Protein AF-A0A327K7X5-F1 (afdb_monomer_lite)

Radius of gyration: 39.68 Å; chains: 1; bounding box: 79×12×120 Å

Secondary structure (DSSP, 8-state):
--HHHHHHHHHHHHHHHHHHHHHHHHHHHHHS---S----HHHHHHHHHHHHHHHHHHHHHHHHHHHHHHHHHHHHHHHHHHHHHHHHHHHHHHHHHHHHHHHHHHHHHHHHHHHHHHHHHHHHHSS---

Foldseek 3Di:
DPPVVVVVVVVVVVVVVVVVVVVVVVLCCVLVDPDDDDPDVVSVVVSVVVVVVVCVVVVVVVVVVVVVVVVVVVVVVVVVVVVVVVVVVVVVVVVVVVVVVVVVVVVVVVVVVVVVVVVVVVVVVPDDDD

Sequence (130 aa):
MTLTSTQAVQDDVDAVATSFEGEIREFVRRDFTPARRNTDAGSGEFAASNISTLVQRVAGTSLAEIDNLIGELQTLRDYIASEGERVQRELAGYAQLNQAAMQSTRIIADSMSKWKTHVDDTKTEIAPRA

Structure (mmCIF, N/CA/C/O backbone):
data_AF-A0A327K7X5-F1
#
_entry.id   AF-A0A327K7X5-F1
#
loop_
_atom_site.group_PDB
_atom_site.id
_atom_site.type_symbol
_atom_site.label_atom_id
_atom_site.label_alt_id
_atom_site.label_comp_id
_atom_site.label_asym_id
_atom_site.label_entity_id
_atom_site.label_seq_id
_atom_site.pdbx_PDB_ins_code
_atom_site.Cartn_x
_atom_site.Cartn_y
_atom_site.Cartn_z
_atom_site.occupancy
_atom_site.B_iso_or_equiv
_atom_site.auth_seq_id
_atom_site.auth_comp_id
_atom_site.auth_asym_id
_atom_site.auth_atom_id
_atom_site.pdbx_PDB_model_num
ATOM 1 N N . MET A 1 1 ? 10.740 3.468 9.612 1.00 49.12 1 MET A N 1
ATOM 2 C CA . MET A 1 1 ? 9.650 4.392 10.002 1.00 49.12 1 MET A CA 1
ATOM 3 C C . MET A 1 1 ? 8.526 3.689 10.784 1.00 49.12 1 MET A C 1
ATOM 5 O O . MET A 1 1 ? 7.496 4.293 11.015 1.00 49.12 1 MET A O 1
ATOM 9 N N . THR A 1 2 ? 8.711 2.440 11.235 1.00 49.44 2 THR A N 1
ATOM 10 C CA . THR A 1 2 ? 7.653 1.605 11.843 1.00 49.44 2 THR A CA 1
ATOM 11 C C . THR A 1 2 ? 7.688 1.536 13.374 1.00 49.44 2 THR A C 1
ATOM 13 O O . THR A 1 2 ? 6.711 1.118 13.975 1.00 49.44 2 THR A O 1
ATOM 16 N N . LEU A 1 3 ? 8.777 1.968 14.021 1.00 49.66 3 LEU A N 1
ATOM 17 C CA . LEU A 1 3 ? 8.950 1.829 15.477 1.00 49.66 3 LEU A CA 1
ATOM 18 C C . LEU A 1 3 ? 8.177 2.884 16.288 1.00 49.66 3 LEU A C 1
ATOM 20 O O . LEU A 1 3 ? 7.722 2.599 17.387 1.00 49.66 3 LEU A O 1
ATOM 24 N N . THR A 1 4 ? 7.968 4.081 15.731 1.00 53.94 4 THR A N 1
ATOM 25 C CA . THR A 1 4 ? 7.278 5.184 16.425 1.00 53.94 4 THR A CA 1
ATOM 26 C C . THR A 1 4 ? 5.770 4.948 16.561 1.00 53.94 4 THR A C 1
ATOM 28 O O . THR A 1 4 ? 5.172 5.382 17.537 1.00 53.94 4 THR A O 1
ATOM 31 N N . SER A 1 5 ? 5.154 4.230 15.613 1.00 59.59 5 SER A N 1
ATOM 32 C CA . SER A 1 5 ? 3.699 4.021 15.596 1.00 59.59 5 SER A CA 1
ATOM 33 C C . SER A 1 5 ? 3.230 3.038 16.666 1.00 59.59 5 SER A C 1
ATOM 35 O O . SER A 1 5 ? 2.169 3.233 17.242 1.00 59.59 5 SER A O 1
ATOM 37 N N . THR A 1 6 ? 4.006 1.989 16.946 1.00 62.75 6 THR A N 1
ATOM 38 C CA . THR A 1 6 ? 3.655 0.997 17.975 1.00 62.75 6 THR A CA 1
ATOM 39 C C . THR A 1 6 ? 3.859 1.554 19.379 1.00 62.75 6 THR A C 1
ATOM 41 O O . THR A 1 6 ? 3.050 1.294 20.260 1.00 62.75 6 THR A O 1
ATOM 44 N N . GLN A 1 7 ? 4.904 2.360 19.578 1.00 65.94 7 GLN A N 1
ATOM 45 C CA . GLN A 1 7 ? 5.202 2.961 20.876 1.00 65.94 7 GLN A CA 1
ATOM 46 C C . GLN A 1 7 ? 4.140 3.992 21.294 1.00 65.94 7 GLN A C 1
ATOM 48 O O . GLN A 1 7 ? 3.725 3.997 22.444 1.00 65.94 7 GLN A O 1
ATOM 53 N N . ALA A 1 8 ? 3.631 4.789 20.349 1.00 64.56 8 ALA A N 1
ATOM 54 C CA . ALA A 1 8 ? 2.559 5.748 20.622 1.00 64.56 8 ALA A CA 1
ATOM 55 C C . ALA A 1 8 ? 1.229 5.077 21.017 1.00 64.56 8 ALA A C 1
ATOM 57 O O . ALA A 1 8 ? 0.526 5.581 21.883 1.00 64.56 8 ALA A O 1
ATOM 58 N N . VAL A 1 9 ? 0.898 3.930 20.412 1.00 69.69 9 VAL A N 1
ATOM 59 C CA . VAL A 1 9 ? -0.298 3.146 20.776 1.00 69.69 9 VAL A CA 1
ATOM 60 C C . VAL A 1 9 ? -0.132 2.502 22.156 1.00 69.69 9 VAL A C 1
ATOM 62 O O . VAL A 1 9 ? -1.087 2.437 22.922 1.00 69.69 9 VAL A O 1
ATOM 65 N N . GLN A 1 10 ? 1.081 2.054 22.492 1.00 70.06 10 GLN A N 1
ATOM 66 C CA . GLN A 1 10 ? 1.389 1.464 23.795 1.00 70.06 10 GLN A CA 1
ATOM 67 C C . GLN A 1 10 ? 1.205 2.478 24.937 1.00 70.06 10 GLN A C 1
ATOM 69 O O . GLN A 1 10 ? 0.540 2.166 25.922 1.00 70.06 10 GLN A O 1
ATOM 74 N N . ASP A 1 11 ? 1.728 3.697 24.769 1.00 75.00 11 ASP A N 1
ATOM 75 C CA . ASP A 1 11 ? 1.630 4.761 25.777 1.00 75.00 11 ASP A CA 1
ATOM 76 C C . ASP A 1 11 ? 0.168 5.178 26.046 1.00 75.00 11 ASP A C 1
ATOM 78 O O . ASP A 1 11 ? -0.195 5.472 27.186 1.00 75.00 11 ASP A O 1
ATOM 82 N N . ASP A 1 12 ? -0.688 5.170 25.018 1.00 75.19 12 ASP A N 1
ATOM 83 C CA . ASP A 1 12 ? -2.108 5.531 25.139 1.00 75.19 12 ASP A CA 1
ATOM 84 C C . ASP A 1 12 ? -2.912 4.447 25.882 1.00 75.19 12 ASP A C 1
ATOM 86 O O . ASP A 1 12 ? -3.700 4.738 26.785 1.00 75.19 12 ASP A O 1
ATOM 90 N N . VAL A 1 13 ? -2.636 3.171 25.587 1.00 74.50 13 VAL A N 1
ATOM 91 C CA . VAL A 1 13 ? -3.234 2.026 26.295 1.00 74.50 13 VAL A CA 1
ATOM 92 C C . VAL A 1 13 ? -2.831 2.018 27.773 1.00 74.50 13 VAL A C 1
ATOM 94 O O . VAL A 1 13 ? -3.681 1.815 28.646 1.00 74.50 13 VAL A O 1
ATOM 97 N N . ASP A 1 14 ? -1.559 2.286 28.069 1.00 76.31 14 ASP A N 1
ATOM 98 C CA . ASP A 1 14 ? -1.044 2.325 29.440 1.00 76.31 14 ASP A CA 1
ATOM 99 C C . ASP A 1 14 ? -1.639 3.502 30.241 1.00 76.31 14 ASP A C 1
ATOM 101 O O . ASP A 1 14 ? -1.954 3.364 31.432 1.00 76.31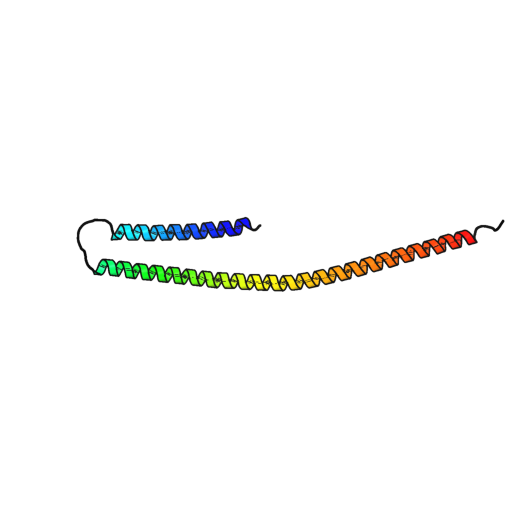 14 ASP A O 1
ATOM 105 N N . ALA A 1 15 ? -1.876 4.648 29.592 1.00 76.69 15 ALA A N 1
ATOM 106 C CA . ALA A 1 15 ? -2.534 5.803 30.202 1.00 76.69 15 ALA A CA 1
ATOM 107 C C . ALA A 1 15 ? -4.003 5.514 30.562 1.00 76.69 15 ALA A C 1
ATOM 109 O O . ALA A 1 15 ? -4.440 5.807 31.683 1.00 76.69 15 ALA A O 1
ATOM 110 N N . VAL A 1 16 ? -4.754 4.886 29.652 1.00 75.44 16 VAL A N 1
ATOM 111 C CA . VAL A 1 16 ? -6.154 4.493 29.883 1.00 75.44 16 VAL A CA 1
ATOM 112 C C . VAL A 1 16 ? -6.256 3.451 31.002 1.00 75.44 16 VAL A C 1
ATOM 114 O O . VAL A 1 16 ? -7.094 3.588 31.899 1.00 75.44 16 VAL A O 1
ATOM 117 N N . ALA A 1 17 ? -5.368 2.453 31.014 1.00 73.56 17 ALA A N 1
ATOM 118 C CA . ALA A 1 17 ? -5.324 1.427 32.056 1.00 73.56 17 ALA A CA 1
ATOM 119 C C . ALA A 1 17 ? -5.036 2.018 33.447 1.00 73.56 17 ALA A C 1
ATOM 121 O O . ALA A 1 17 ? -5.694 1.662 34.427 1.00 73.56 17 ALA A O 1
ATOM 122 N N . THR A 1 18 ? -4.103 2.971 33.530 1.00 79.94 18 THR A N 1
ATOM 123 C CA . THR A 1 18 ? -3.740 3.637 34.790 1.00 79.94 18 THR A CA 1
ATOM 124 C C . THR A 1 18 ? -4.895 4.481 35.340 1.00 79.94 18 THR A C 1
ATOM 126 O O . THR A 1 18 ? -5.153 4.471 36.547 1.00 79.94 18 THR A O 1
ATOM 129 N N . SER A 1 19 ? -5.629 5.180 34.466 1.00 78.25 19 SER A N 1
ATOM 130 C CA . SER A 1 19 ? -6.825 5.943 34.853 1.00 78.25 19 SER A CA 1
ATOM 131 C C . SER A 1 19 ? -7.919 5.028 35.410 1.00 78.25 19 SER A C 1
ATOM 133 O O . SER A 1 19 ? -8.486 5.301 36.469 1.00 78.25 19 SER A O 1
ATOM 135 N N . PHE A 1 20 ? -8.174 3.906 34.735 1.00 73.75 20 PHE A N 1
ATOM 136 C CA . PHE A 1 20 ? -9.167 2.916 35.147 1.00 73.75 20 PHE A CA 1
ATOM 137 C C . PHE A 1 20 ? -8.825 2.262 36.493 1.00 73.75 20 PHE A C 1
ATOM 139 O O . PHE A 1 20 ? -9.682 2.130 37.369 1.00 73.75 20 PHE A O 1
ATOM 146 N N . GLU A 1 21 ? -7.558 1.892 36.697 1.00 77.38 21 GLU A N 1
ATOM 147 C CA . GLU A 1 21 ? -7.105 1.329 37.969 1.00 77.38 21 GLU A CA 1
ATOM 148 C C . GLU A 1 21 ? -7.244 2.344 39.116 1.00 77.38 21 GLU A C 1
ATOM 150 O O . GLU A 1 21 ? -7.619 1.975 40.233 1.00 77.38 21 GLU A O 1
ATOM 155 N N . GLY A 1 22 ? -7.001 3.631 38.838 1.00 78.50 22 GLY A N 1
ATOM 156 C CA . GLY A 1 22 ? -7.231 4.732 39.773 1.00 78.50 22 GLY A CA 1
ATOM 157 C C . GLY A 1 22 ? -8.695 4.848 40.206 1.00 78.50 22 GLY A C 1
ATOM 158 O O . GLY A 1 22 ? -8.973 4.888 41.407 1.00 78.50 22 GLY A O 1
ATOM 159 N N . GLU A 1 23 ? -9.627 4.818 39.250 1.00 76.94 23 GLU A N 1
ATOM 160 C CA . GLU A 1 23 ? -11.071 4.888 39.512 1.00 76.94 23 GLU A CA 1
ATOM 161 C C . GLU A 1 23 ? -11.576 3.689 40.332 1.00 76.94 23 GLU A C 1
ATOM 163 O O . GLU A 1 23 ? -12.313 3.867 41.306 1.00 76.94 23 GLU A O 1
ATOM 168 N N . ILE A 1 24 ? -11.123 2.470 40.014 1.00 76.06 24 ILE A N 1
ATOM 169 C CA . ILE A 1 24 ? -11.454 1.267 40.795 1.00 76.06 24 ILE A CA 1
ATOM 170 C C . ILE A 1 24 ? -10.882 1.361 42.212 1.00 76.06 24 ILE A C 1
ATOM 172 O O . ILE A 1 24 ? -11.565 1.040 43.188 1.00 76.06 24 ILE A O 1
ATOM 176 N N . ARG A 1 25 ? -9.626 1.799 42.352 1.00 77.75 25 ARG A N 1
ATOM 177 C CA . ARG A 1 25 ? -8.944 1.888 43.649 1.00 77.75 25 ARG A CA 1
ATOM 178 C C . ARG A 1 25 ? -9.606 2.918 44.561 1.00 77.75 25 ARG A C 1
ATOM 180 O O . ARG A 1 25 ? -9.740 2.669 45.760 1.00 77.75 25 ARG A O 1
ATOM 187 N N . GLU A 1 26 ? -10.037 4.052 44.015 1.00 73.88 26 GLU A N 1
ATOM 188 C CA . GLU A 1 26 ? -10.772 5.074 44.760 1.00 73.88 26 GLU A CA 1
ATOM 189 C C . GLU A 1 26 ? -12.171 4.592 45.169 1.00 73.88 26 GLU A C 1
ATOM 191 O O . GLU A 1 26 ? -12.578 4.804 46.314 1.00 73.88 26 GLU A O 1
ATOM 196 N N . PHE A 1 27 ? -12.858 3.857 44.292 1.00 65.25 27 PHE A N 1
ATOM 197 C CA . PHE A 1 27 ? -14.158 3.250 44.577 1.00 65.25 27 PHE A CA 1
ATOM 198 C C . PHE A 1 27 ? -14.086 2.220 45.714 1.00 65.25 27 PHE A C 1
ATOM 200 O O . PHE A 1 27 ? -14.804 2.333 46.709 1.00 65.25 27 PHE A O 1
ATOM 207 N N . VAL A 1 28 ? -13.143 1.274 45.635 1.00 69.88 28 VAL A N 1
ATOM 208 C CA . VAL A 1 28 ? -12.910 0.280 46.695 1.00 69.88 28 VAL A CA 1
ATOM 209 C C . VAL A 1 28 ? -12.520 0.967 48.004 1.00 69.88 28 VAL A C 1
ATOM 211 O O . VAL A 1 28 ? -12.999 0.592 49.070 1.00 69.88 28 VAL A O 1
ATOM 214 N N . ARG A 1 29 ? -11.691 2.016 47.960 1.00 73.00 29 ARG A N 1
ATOM 215 C CA . ARG A 1 29 ? -11.299 2.755 49.167 1.00 73.00 29 ARG A CA 1
ATOM 216 C C . ARG A 1 29 ? -12.478 3.486 49.813 1.00 73.00 29 ARG A C 1
ATOM 218 O O . ARG A 1 29 ? -12.545 3.533 51.040 1.00 73.00 29 ARG A O 1
ATOM 225 N N . ARG A 1 30 ? -13.386 4.060 49.021 1.00 64.25 30 ARG A N 1
ATOM 226 C CA . ARG A 1 30 ? -14.542 4.809 49.529 1.00 64.25 30 ARG A CA 1
ATOM 227 C C . ARG A 1 30 ? -15.589 3.892 50.162 1.00 64.25 30 ARG A C 1
ATOM 229 O O . ARG A 1 30 ? -16.067 4.218 51.245 1.00 64.25 30 ARG A O 1
ATOM 236 N N . ASP A 1 31 ? -15.845 2.732 49.562 1.00 59.44 31 ASP A N 1
ATOM 237 C CA . ASP A 1 31 ? -16.903 1.815 50.012 1.00 59.44 31 ASP A CA 1
ATOM 238 C C . ASP A 1 31 ? -16.423 0.757 51.028 1.00 59.44 31 ASP A C 1
ATOM 240 O O . ASP A 1 31 ? -17.228 0.241 51.801 1.00 59.44 31 ASP A O 1
ATOM 244 N N . PHE A 1 32 ? -15.115 0.463 51.093 1.00 55.50 32 PHE A N 1
ATOM 245 C CA . PHE A 1 32 ? -14.537 -0.530 52.019 1.00 55.50 32 PHE A CA 1
ATOM 246 C C . PHE A 1 32 ? -13.661 0.063 53.134 1.00 55.50 32 PHE A C 1
ATOM 248 O O . PHE A 1 32 ? -12.975 -0.686 53.838 1.00 55.50 32 PHE A O 1
ATOM 255 N N . THR A 1 33 ? -13.660 1.385 53.356 1.00 54.72 33 THR A N 1
ATOM 256 C CA . THR A 1 33 ? -13.045 1.921 54.585 1.00 54.72 33 THR A CA 1
ATOM 257 C C . THR A 1 33 ? -13.704 1.265 55.810 1.00 54.72 33 THR A C 1
ATOM 259 O O . THR A 1 33 ? -14.929 1.292 55.933 1.00 54.72 33 THR A O 1
ATOM 262 N N . PRO A 1 34 ? -12.941 0.660 56.745 1.00 50.31 34 PRO A N 1
ATOM 263 C CA . PRO A 1 34 ? -13.505 -0.035 57.897 1.00 50.31 34 PRO A CA 1
ATOM 264 C C . PRO A 1 34 ? -13.922 0.984 58.969 1.00 50.31 34 PRO A C 1
ATOM 266 O O . PRO A 1 34 ? -13.413 0.996 60.088 1.00 50.31 34 PRO A O 1
ATOM 269 N N . ALA A 1 35 ? -14.854 1.872 58.634 1.00 48.97 35 ALA A N 1
ATOM 270 C CA . ALA A 1 35 ? -15.512 2.771 59.565 1.00 48.97 35 ALA A CA 1
ATOM 271 C C . ALA A 1 35 ? -16.912 2.221 59.866 1.00 48.97 35 ALA A C 1
ATOM 273 O O . ALA A 1 35 ? -17.902 2.621 59.279 1.00 48.97 35 ALA A O 1
ATOM 274 N N . ARG A 1 36 ? -16.939 1.246 60.783 1.00 55.28 36 ARG A N 1
ATOM 2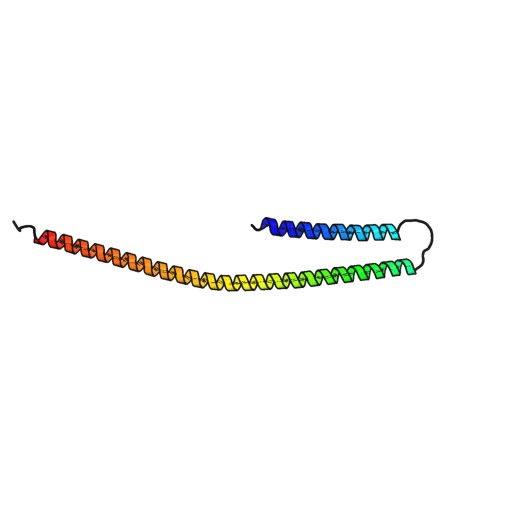75 C CA . ARG A 1 36 ? -18.042 0.873 61.692 1.00 55.28 36 ARG A CA 1
ATOM 276 C C . ARG A 1 36 ? -19.492 1.092 61.193 1.00 55.28 36 ARG A C 1
ATOM 278 O O . ARG A 1 36 ? -19.976 2.214 61.187 1.00 55.28 36 ARG A O 1
ATOM 285 N N . ARG A 1 37 ? -20.225 -0.033 61.094 1.00 54.78 37 ARG A N 1
ATOM 286 C CA . ARG A 1 37 ? -21.704 -0.186 61.125 1.00 54.78 37 ARG A CA 1
ATOM 287 C C . ARG A 1 37 ? -22.476 0.313 59.895 1.00 54.78 37 ARG A C 1
ATOM 289 O O . ARG A 1 37 ? -22.961 1.431 59.886 1.00 54.78 37 ARG A O 1
ATOM 296 N N . ASN A 1 38 ? -22.727 -0.575 58.938 1.00 41.31 38 ASN A N 1
ATOM 297 C CA . ASN A 1 38 ? -23.988 -1.326 58.841 1.00 41.31 38 ASN A CA 1
ATOM 298 C C . ASN A 1 38 ? -23.907 -2.244 57.617 1.00 41.31 38 ASN A C 1
ATOM 300 O O . ASN A 1 38 ? -23.675 -1.796 56.499 1.00 41.31 38 ASN A O 1
ATOM 304 N N . THR A 1 39 ? -24.083 -3.542 57.827 1.00 50.47 39 THR A N 1
ATOM 305 C CA . THR A 1 39 ? -24.337 -4.510 56.759 1.00 50.47 39 THR A CA 1
ATOM 306 C C . THR A 1 39 ? -25.761 -4.305 56.242 1.00 50.47 39 THR A C 1
ATOM 308 O O . THR A 1 39 ? -26.650 -5.086 56.572 1.00 50.47 39 THR A O 1
ATOM 311 N N . ASP A 1 40 ? -26.002 -3.233 55.489 1.00 55.59 40 ASP A N 1
ATOM 312 C CA . ASP A 1 40 ? -27.240 -3.092 54.727 1.00 55.59 40 ASP A CA 1
ATOM 313 C C . ASP A 1 40 ? -27.043 -3.791 53.383 1.00 55.59 40 ASP A C 1
ATOM 315 O O . ASP A 1 40 ? -26.178 -3.417 52.594 1.00 55.59 40 ASP A O 1
ATOM 319 N N . ALA A 1 41 ? -27.845 -4.825 53.123 1.00 56.16 41 ALA A N 1
ATOM 320 C CA . ALA A 1 41 ? -27.790 -5.628 51.898 1.00 56.16 41 ALA A CA 1
ATOM 321 C C . ALA A 1 41 ? -27.885 -4.787 50.602 1.00 56.16 41 ALA A C 1
ATOM 323 O O . ALA A 1 41 ? -27.448 -5.236 49.549 1.00 56.16 41 ALA A O 1
ATOM 324 N N . GLY A 1 42 ? -28.388 -3.548 50.684 1.00 60.69 42 GLY A N 1
ATOM 325 C CA . GLY A 1 42 ? -28.493 -2.619 49.556 1.00 60.69 42 GLY A CA 1
ATOM 326 C C . GLY A 1 42 ? -27.201 -1.892 49.152 1.00 60.69 42 GLY A C 1
ATOM 327 O O . GLY A 1 42 ? -27.142 -1.382 48.036 1.00 60.69 42 GLY A O 1
ATOM 328 N N . SER A 1 43 ? -26.156 -1.836 49.993 1.00 63.44 43 SER A N 1
ATOM 329 C CA . SER A 1 43 ? -24.908 -1.128 49.637 1.00 63.44 43 SER A CA 1
ATOM 330 C C . SER A 1 43 ? -24.059 -1.908 48.628 1.00 63.44 43 SER A C 1
ATOM 332 O O . SER A 1 43 ? -23.563 -1.337 47.657 1.00 63.44 43 SER A O 1
ATOM 334 N N . GLY A 1 44 ? -23.958 -3.230 48.800 1.00 66.56 44 GLY A N 1
ATOM 335 C CA . GLY A 1 44 ? -23.273 -4.117 47.854 1.00 66.56 44 GLY A CA 1
ATOM 336 C C . GLY A 1 44 ? -23.982 -4.210 46.500 1.00 66.56 44 GLY A C 1
ATOM 337 O O . GLY A 1 44 ? -23.326 -4.280 45.463 1.00 66.56 44 GLY A O 1
ATOM 338 N N . GLU A 1 45 ? -25.314 -4.148 46.491 1.00 69.38 45 GLU A N 1
ATOM 339 C CA . GLU A 1 45 ? -26.114 -4.201 45.264 1.00 69.38 45 GLU A CA 1
ATOM 340 C C . GLU A 1 45 ? -26.034 -2.892 44.460 1.00 69.38 45 GLU A C 1
ATOM 342 O O . GLU A 1 45 ? -25.895 -2.916 43.235 1.00 69.38 45 GLU A O 1
ATOM 347 N N . PHE A 1 46 ? -25.987 -1.743 45.143 1.00 69.50 46 PHE A N 1
ATOM 348 C CA . PHE A 1 46 ? -25.710 -0.450 44.512 1.00 69.50 46 PHE A CA 1
ATOM 349 C C . PHE A 1 46 ? -24.298 -0.395 43.901 1.00 69.50 46 PHE A C 1
ATOM 351 O O . PHE A 1 46 ? -24.124 0.073 42.772 1.00 69.50 46 PHE A O 1
ATOM 358 N N . ALA A 1 47 ? -23.293 -0.931 44.603 1.00 72.25 47 ALA A N 1
ATOM 359 C CA . ALA A 1 47 ? -21.928 -1.022 44.092 1.00 72.25 47 ALA A CA 1
ATOM 360 C C . ALA A 1 47 ? -21.824 -1.936 42.856 1.00 72.25 47 ALA A C 1
ATOM 362 O O . ALA A 1 47 ? -21.223 -1.551 41.852 1.00 72.25 47 ALA A O 1
ATOM 363 N N . ALA A 1 48 ? -22.466 -3.108 42.883 1.00 75.69 48 ALA A N 1
ATOM 364 C CA . ALA A 1 48 ? -22.500 -4.034 41.751 1.00 75.69 48 ALA A CA 1
ATOM 365 C C . ALA A 1 48 ? -23.197 -3.435 40.514 1.00 75.69 48 ALA A C 1
ATOM 367 O O . ALA A 1 48 ? -22.700 -3.579 39.396 1.00 75.69 48 ALA A O 1
ATOM 368 N N . SER A 1 49 ? -24.304 -2.707 40.704 1.00 76.56 49 SER A N 1
ATOM 369 C CA . SER A 1 49 ? -25.015 -2.009 39.622 1.00 76.56 49 SER A CA 1
ATOM 370 C C . SER A 1 49 ? -24.154 -0.925 38.960 1.00 76.56 49 SER A C 1
ATOM 372 O O . SER A 1 49 ? -24.120 -0.802 37.730 1.00 76.56 49 SER A O 1
ATOM 374 N N . ASN A 1 50 ? -23.411 -0.154 39.756 1.00 75.69 50 ASN A N 1
ATOM 375 C CA . ASN A 1 50 ? -22.522 0.885 39.235 1.00 75.69 50 ASN A CA 1
ATOM 376 C C . ASN A 1 50 ? -21.332 0.287 38.471 1.00 75.69 50 ASN A C 1
ATOM 378 O O . ASN A 1 50 ? -21.006 0.767 37.386 1.00 75.69 50 ASN A O 1
ATOM 382 N N . ILE A 1 51 ? -20.741 -0.803 38.974 1.00 81.38 51 ILE A N 1
ATOM 383 C CA . ILE A 1 51 ? -19.691 -1.548 38.261 1.00 81.38 51 ILE A CA 1
ATOM 384 C C . ILE A 1 51 ? -20.230 -2.101 36.939 1.00 81.38 51 ILE A C 1
ATOM 386 O O . ILE A 1 51 ? -19.588 -1.935 35.906 1.00 81.38 51 ILE A O 1
ATOM 390 N N . SER A 1 52 ? -21.428 -2.694 36.934 1.00 82.06 52 SER A N 1
ATOM 391 C CA . SER A 1 52 ? -22.063 -3.185 35.705 1.00 82.06 52 SER A CA 1
ATOM 392 C C . SER A 1 52 ? -22.240 -2.071 34.667 1.00 82.06 52 SER A C 1
ATOM 394 O O . SER A 1 52 ? -22.028 -2.298 33.478 1.00 82.06 52 SER A O 1
ATOM 396 N N . THR A 1 53 ? -22.582 -0.858 35.110 1.00 84.06 53 THR A N 1
ATOM 397 C CA . THR A 1 53 ? -22.745 0.310 34.230 1.00 84.06 53 THR A CA 1
ATOM 398 C C . THR A 1 53 ? -21.405 0.782 33.656 1.00 84.06 53 THR A C 1
ATOM 400 O O . THR A 1 53 ? -21.311 1.069 32.462 1.00 84.06 53 THR A O 1
ATOM 403 N N . LEU A 1 54 ? -20.348 0.825 34.477 1.00 80.50 54 LEU A N 1
ATOM 404 C CA . LEU A 1 54 ? -18.994 1.172 34.028 1.00 80.50 54 LEU A CA 1
ATOM 405 C C . LEU A 1 54 ? -18.452 0.144 33.030 1.00 80.50 54 LEU A C 1
ATOM 407 O O . LEU A 1 54 ? -17.962 0.524 31.970 1.00 80.50 54 LEU A O 1
ATOM 411 N N . VAL A 1 55 ? -18.608 -1.150 33.324 1.00 84.25 55 VAL A N 1
ATOM 412 C CA . VAL A 1 55 ? -18.192 -2.240 32.432 1.00 84.25 55 VAL A CA 1
ATOM 413 C C . VAL A 1 55 ? -18.943 -2.175 31.105 1.00 84.25 55 VAL A C 1
ATOM 415 O O . VAL A 1 55 ? -18.315 -2.279 30.058 1.00 84.25 55 VAL A O 1
ATOM 418 N N . GLN A 1 56 ? -20.261 -1.950 31.117 1.00 86.31 56 GLN A N 1
ATOM 419 C CA . GLN A 1 56 ? -21.037 -1.800 29.881 1.00 86.31 56 GLN A CA 1
ATOM 420 C C . GLN A 1 56 ? -20.590 -0.595 29.053 1.00 86.31 56 GLN A C 1
ATOM 422 O O . GLN A 1 56 ? -20.487 -0.705 27.833 1.00 86.31 56 GLN A O 1
ATOM 427 N N . ARG A 1 57 ? -20.293 0.542 29.694 1.00 85.19 57 ARG A N 1
ATOM 428 C CA . ARG A 1 57 ? -19.813 1.738 28.994 1.00 85.19 57 ARG A CA 1
ATOM 429 C C . ARG A 1 57 ? -18.442 1.507 28.368 1.00 85.19 57 ARG A C 1
ATOM 431 O O . ARG A 1 57 ? -18.272 1.802 27.192 1.00 85.19 57 ARG A O 1
ATOM 438 N N . VAL A 1 58 ? -17.492 0.971 29.134 1.00 86.38 58 VAL A N 1
ATOM 439 C CA . VAL A 1 58 ? -16.133 0.692 28.648 1.00 86.38 58 VAL A CA 1
ATOM 440 C C . VAL A 1 58 ? -16.172 -0.349 27.535 1.00 86.38 58 VAL A C 1
ATOM 442 O O . VAL A 1 58 ? -15.645 -0.093 26.461 1.00 86.38 58 VAL A O 1
ATOM 445 N N . ALA A 1 59 ? -16.868 -1.472 27.736 1.00 85.69 59 ALA A N 1
ATOM 446 C CA . ALA A 1 59 ? -17.006 -2.505 26.712 1.00 85.69 59 ALA A CA 1
ATOM 447 C C . ALA A 1 59 ? -17.678 -1.969 25.437 1.00 85.69 59 ALA A C 1
ATOM 449 O O . ALA A 1 59 ? -17.261 -2.319 24.336 1.00 85.69 59 ALA A O 1
ATOM 450 N N . GLY A 1 60 ? -18.683 -1.097 25.577 1.00 88.69 60 GLY A N 1
ATOM 451 C CA . GLY A 1 60 ? -19.333 -0.433 24.449 1.00 88.69 60 GLY A CA 1
ATOM 452 C C . GLY A 1 60 ? -18.388 0.487 23.673 1.00 88.69 60 GLY A C 1
ATOM 453 O O . GLY A 1 60 ? -18.323 0.394 22.449 1.00 88.69 60 GLY A O 1
ATOM 454 N N . THR A 1 61 ? -17.626 1.338 24.368 1.00 87.62 61 THR A N 1
ATOM 455 C CA . THR A 1 61 ? -16.636 2.225 23.736 1.00 87.62 61 THR A CA 1
ATOM 456 C C . THR A 1 61 ? -15.515 1.429 23.067 1.00 87.62 61 THR A C 1
ATOM 458 O O . THR A 1 61 ? -15.222 1.670 21.900 1.00 87.62 61 THR A O 1
ATOM 461 N N . SER A 1 62 ? -14.943 0.435 23.755 1.00 87.88 62 SER A N 1
ATOM 462 C CA . SER A 1 62 ? -13.872 -0.399 23.200 1.00 87.88 62 SER A CA 1
ATOM 463 C C . SER A 1 62 ? -14.325 -1.179 21.966 1.00 87.88 62 SER A C 1
ATOM 465 O O . SER A 1 62 ? -13.551 -1.332 21.027 1.00 87.88 62 SER A O 1
ATOM 467 N N . LEU A 1 63 ? -15.576 -1.650 21.924 1.00 93.62 63 LEU A N 1
ATOM 468 C CA . LEU A 1 63 ? -16.107 -2.324 20.739 1.00 93.62 63 LEU A CA 1
ATOM 469 C C . LEU A 1 63 ? -16.215 -1.367 19.542 1.00 93.62 63 LEU A C 1
ATOM 471 O O . LEU A 1 63 ? -15.812 -1.729 18.441 1.00 93.62 63 LEU A O 1
ATOM 475 N N . ALA A 1 64 ? -16.686 -0.137 19.766 1.00 94.19 64 ALA A N 1
ATOM 476 C CA . ALA A 1 64 ? -16.759 0.876 18.714 1.00 94.19 64 ALA A CA 1
ATOM 477 C C . ALA A 1 64 ? -15.367 1.266 18.180 1.00 94.19 64 ALA A C 1
ATOM 479 O O . ALA A 1 64 ? -15.193 1.459 16.978 1.00 94.19 64 ALA A O 1
ATOM 480 N N . GLU A 1 65 ? -14.363 1.356 19.053 1.00 94.31 65 GLU A N 1
ATOM 481 C CA . GLU A 1 65 ? -12.971 1.601 18.656 1.00 94.31 65 GLU A CA 1
ATOM 482 C C . GLU A 1 65 ? -12.389 0.438 17.841 1.00 94.31 65 GLU A C 1
ATOM 484 O O . GLU A 1 65 ? -11.730 0.673 16.828 1.00 94.31 65 GLU A O 1
ATOM 489 N N . ILE A 1 66 ? -12.684 -0.811 18.222 1.00 96.50 66 ILE A N 1
ATOM 490 C CA . ILE A 1 66 ? -12.290 -1.999 17.452 1.00 96.50 66 ILE A CA 1
ATOM 491 C C . ILE A 1 66 ? -12.936 -1.987 16.063 1.00 96.50 66 ILE A C 1
ATOM 493 O O . ILE A 1 66 ? -12.239 -2.221 15.076 1.00 96.50 66 ILE A O 1
ATOM 497 N N . ASP A 1 67 ? -14.232 -1.688 15.960 1.00 97.88 67 ASP A N 1
ATOM 498 C CA . ASP A 1 67 ? -14.929 -1.614 14.671 1.00 97.88 67 ASP A CA 1
ATOM 499 C C . ASP A 1 67 ? -14.332 -0.526 13.762 1.00 97.88 67 ASP A C 1
ATOM 501 O O . ASP A 1 67 ? -14.117 -0.761 12.569 1.00 97.88 67 ASP A O 1
ATOM 505 N N . ASN A 1 68 ? -13.985 0.636 14.327 1.00 97.69 68 ASN A N 1
ATOM 506 C CA . ASN A 1 68 ? -13.289 1.697 13.595 1.00 97.69 68 ASN A CA 1
ATOM 507 C C . ASN A 1 68 ? -11.913 1.232 13.097 1.00 97.69 68 ASN A C 1
ATOM 509 O O . ASN A 1 68 ? -11.613 1.377 11.910 1.00 97.69 68 ASN A O 1
ATOM 513 N N . LEU A 1 69 ? -11.107 0.605 13.961 1.00 98.00 69 LEU A N 1
ATOM 514 C CA . LEU A 1 69 ? -9.790 0.085 13.587 1.00 98.00 69 LEU A CA 1
ATOM 515 C C . LEU A 1 69 ? -9.891 -0.992 12.497 1.00 98.00 69 LEU A C 1
ATOM 517 O O . LEU A 1 69 ? -9.084 -1.024 11.567 1.00 98.00 69 LEU A O 1
ATOM 521 N N . ILE A 1 70 ? -10.900 -1.863 12.572 1.00 98.06 70 ILE A N 1
ATOM 522 C CA . ILE A 1 70 ? -11.186 -2.844 11.521 1.00 98.06 70 ILE A CA 1
ATOM 523 C C . ILE A 1 70 ? -11.485 -2.127 10.198 1.00 98.06 70 ILE A C 1
ATOM 525 O O . ILE A 1 70 ? -10.950 -2.532 9.163 1.00 98.06 70 ILE A O 1
ATOM 529 N N . GLY A 1 71 ? -12.288 -1.061 10.214 1.00 98.50 71 GLY A N 1
ATOM 530 C CA . GLY A 1 71 ? -12.580 -0.250 9.027 1.00 98.50 71 GLY A CA 1
ATOM 531 C C . GLY A 1 71 ? -11.333 0.406 8.420 1.00 98.50 71 GLY A C 1
ATOM 532 O O . GLY A 1 71 ? -11.130 0.365 7.201 1.00 98.50 71 GLY A O 1
ATOM 533 N N . GLU A 1 72 ? -10.450 0.950 9.257 1.00 98.38 72 GLU A N 1
ATOM 534 C CA . GLU A 1 72 ? -9.172 1.522 8.818 1.00 98.38 72 GLU A CA 1
ATOM 535 C C . GLU A 1 72 ? -8.260 0.463 8.185 1.00 98.38 72 GLU A C 1
ATOM 537 O O . GLU A 1 72 ? -7.708 0.674 7.102 1.00 98.38 72 GLU A O 1
ATOM 542 N N . LEU A 1 73 ? -8.151 -0.717 8.803 1.00 98.69 73 LEU A N 1
ATOM 543 C CA . LEU A 1 73 ? -7.352 -1.828 8.279 1.00 98.69 73 LEU A CA 1
ATOM 544 C C . LEU A 1 73 ? -7.901 -2.375 6.959 1.00 98.69 73 LEU A C 1
ATOM 546 O O . LEU A 1 73 ? -7.125 -2.722 6.067 1.00 98.69 73 LEU A O 1
ATOM 550 N N . GLN A 1 74 ? -9.225 -2.443 6.806 1.00 98.62 74 GLN A N 1
ATOM 551 C CA . GLN A 1 74 ? -9.858 -2.817 5.540 1.00 98.62 74 GLN A CA 1
ATOM 552 C C . GLN A 1 74 ? -9.528 -1.802 4.442 1.00 98.62 74 GLN A C 1
ATOM 554 O O . GLN A 1 74 ? -9.095 -2.199 3.362 1.00 98.62 74 GLN A O 1
ATOM 559 N N . THR A 1 75 ? -9.628 -0.507 4.748 1.00 98.25 75 THR A N 1
ATOM 560 C CA . THR A 1 75 ? -9.263 0.573 3.820 1.00 98.25 75 THR A CA 1
ATOM 561 C C . THR A 1 75 ? -7.793 0.475 3.403 1.00 98.25 75 THR A C 1
ATOM 563 O O . THR A 1 75 ? -7.468 0.568 2.218 1.00 98.25 75 THR A O 1
ATOM 566 N N . LEU A 1 76 ? -6.891 0.229 4.359 1.00 98.62 76 LEU A N 1
ATOM 567 C CA . LEU A 1 76 ? -5.463 0.077 4.086 1.00 98.62 76 LEU A CA 1
ATOM 568 C C . LEU A 1 76 ? -5.161 -1.160 3.230 1.00 98.62 76 LEU A C 1
ATOM 570 O O . LEU A 1 76 ? -4.339 -1.096 2.315 1.00 98.62 76 LEU A O 1
ATOM 574 N N . ARG A 1 77 ? -5.823 -2.288 3.500 1.00 98.50 77 ARG A N 1
ATOM 575 C CA . ARG A 1 77 ? -5.692 -3.508 2.693 1.00 98.50 77 ARG A CA 1
ATOM 576 C C . ARG A 1 77 ? -6.115 -3.254 1.248 1.00 98.50 77 ARG A C 1
ATOM 578 O O . ARG A 1 77 ? -5.399 -3.652 0.330 1.00 98.50 77 ARG A O 1
ATOM 585 N N . ASP A 1 78 ? -7.251 -2.598 1.053 1.00 98.56 78 ASP A N 1
ATOM 586 C CA . ASP A 1 78 ? -7.793 -2.326 -0.277 1.00 98.56 78 ASP A CA 1
ATOM 587 C C . ASP A 1 78 ? -6.879 -1.351 -1.044 1.00 98.56 78 ASP A C 1
ATOM 589 O O . ASP A 1 78 ? -6.593 -1.557 -2.227 1.00 98.56 78 ASP A O 1
ATOM 593 N N . TYR A 1 79 ? -6.308 -0.363 -0.345 1.00 98.44 79 TYR A N 1
ATOM 594 C CA . TYR A 1 79 ? -5.256 0.495 -0.888 1.00 98.44 79 TYR A CA 1
ATOM 595 C C . TYR A 1 79 ? -4.036 -0.313 -1.357 1.00 98.44 79 TYR A C 1
ATOM 597 O O . TYR A 1 79 ? -3.630 -0.183 -2.513 1.00 98.44 79 TYR A O 1
ATOM 605 N N . ILE A 1 80 ? -3.482 -1.193 -0.514 1.00 98.62 80 ILE A N 1
ATOM 606 C CA . ILE A 1 80 ? -2.311 -2.016 -0.867 1.00 98.62 80 ILE A CA 1
ATOM 607 C C . ILE A 1 80 ? -2.603 -2.915 -2.074 1.00 98.62 80 ILE A C 1
ATOM 609 O O . ILE A 1 80 ? -1.739 -3.070 -2.937 1.00 98.62 80 ILE A O 1
ATOM 613 N N . ALA A 1 81 ? -3.807 -3.483 -2.170 1.00 98.50 81 ALA A N 1
ATOM 614 C CA . ALA A 1 81 ? -4.205 -4.280 -3.328 1.00 98.50 81 ALA A CA 1
ATOM 615 C C . ALA A 1 81 ? -4.185 -3.446 -4.621 1.00 98.50 81 ALA A C 1
ATOM 617 O O . ALA A 1 81 ? -3.574 -3.855 -5.611 1.00 98.50 81 ALA A O 1
ATOM 618 N N . SER A 1 82 ? -4.776 -2.246 -4.590 1.00 98.44 82 SER A N 1
ATOM 619 C CA . SER A 1 82 ? -4.792 -1.335 -5.743 1.00 98.44 82 SER A CA 1
ATOM 620 C C . SER A 1 82 ? -3.388 -0.874 -6.155 1.00 98.44 82 SER A C 1
ATOM 622 O O . SER A 1 82 ? -3.061 -0.808 -7.345 1.00 98.44 82 SER A O 1
ATOM 624 N N . GLU A 1 83 ? -2.524 -0.623 -5.172 1.00 98.62 83 GLU A N 1
ATOM 625 C CA . GLU A 1 83 ? -1.144 -0.212 -5.400 1.00 98.62 83 GLU A CA 1
ATOM 626 C C . GLU A 1 83 ? -0.313 -1.368 -5.973 1.00 98.62 83 GLU A C 1
ATOM 628 O O . GLU A 1 83 ? 0.506 -1.162 -6.870 1.00 98.62 83 GLU A O 1
ATOM 633 N N . GLY A 1 84 ? -0.589 -2.604 -5.545 1.00 98.31 84 GLY A N 1
ATOM 634 C CA . GLY A 1 84 ? -0.014 -3.815 -6.126 1.00 98.31 84 GLY A CA 1
ATOM 635 C C . GLY A 1 84 ? -0.310 -3.943 -7.622 1.00 98.31 84 GLY A C 1
ATOM 636 O O . GLY A 1 84 ? 0.611 -4.145 -8.416 1.00 98.31 84 GLY A O 1
ATOM 637 N N . GLU A 1 85 ? -1.565 -3.752 -8.037 1.00 98.50 85 GLU A N 1
ATOM 638 C CA . GLU A 1 85 ? -1.935 -3.757 -9.460 1.00 98.50 85 GLU A CA 1
ATOM 639 C C . GLU A 1 85 ? -1.261 -2.622 -10.244 1.00 98.50 85 GLU A C 1
ATOM 641 O O . GLU A 1 85 ? -0.819 -2.807 -11.384 1.00 98.50 85 GLU A O 1
ATOM 646 N N . ARG A 1 86 ? -1.160 -1.427 -9.646 1.00 98.44 86 ARG A N 1
ATOM 647 C CA . ARG A 1 86 ? -0.482 -0.277 -10.259 1.00 98.44 86 ARG A CA 1
ATOM 648 C C . ARG A 1 86 ? 0.993 -0.582 -10.519 1.00 98.44 86 ARG A C 1
ATOM 650 O O . ARG A 1 86 ? 1.453 -0.397 -11.646 1.00 98.44 86 ARG A O 1
ATOM 657 N N . VAL A 1 87 ? 1.703 -1.086 -9.512 1.00 98.75 87 VAL A N 1
ATOM 658 C CA . VAL A 1 87 ? 3.128 -1.433 -9.606 1.00 98.75 87 VAL A CA 1
ATOM 659 C C . VAL A 1 87 ? 3.359 -2.5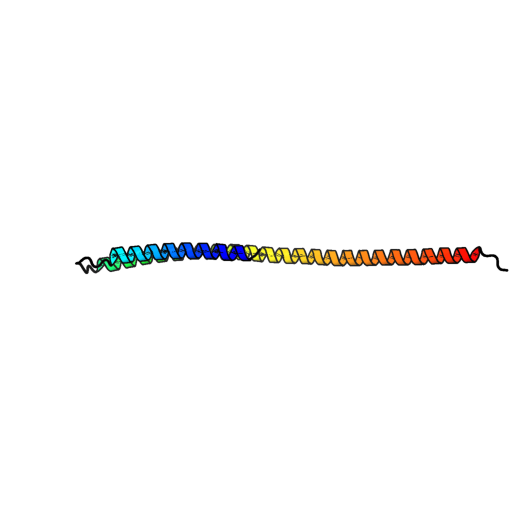65 -10.607 1.00 98.75 87 VAL A C 1
ATOM 661 O O . VAL A 1 87 ? 4.316 -2.508 -11.377 1.00 98.75 87 VAL A O 1
ATOM 664 N N . GLN A 1 88 ? 2.472 -3.562 -10.678 1.00 98.50 88 GLN A N 1
ATOM 665 C CA . GLN A 1 88 ? 2.563 -4.618 -11.694 1.00 98.50 88 GLN A CA 1
ATOM 666 C C . GLN A 1 88 ? 2.478 -4.062 -13.123 1.00 98.50 88 GLN A C 1
ATOM 668 O O . GLN A 1 88 ? 3.267 -4.462 -13.984 1.00 98.50 88 GLN A O 1
ATOM 673 N N . ARG A 1 89 ? 1.567 -3.111 -13.382 1.00 98.31 89 ARG A N 1
ATOM 674 C CA . ARG A 1 89 ? 1.485 -2.426 -14.686 1.00 98.31 89 ARG A CA 1
ATOM 675 C C . ARG A 1 89 ? 2.755 -1.638 -14.996 1.00 98.31 89 ARG A C 1
ATOM 677 O O . ARG A 1 89 ? 3.252 -1.699 -16.118 1.00 98.31 89 ARG A O 1
ATOM 684 N N . GLU A 1 90 ? 3.292 -0.930 -14.009 1.00 98.38 90 GLU A N 1
ATOM 685 C CA . GLU A 1 90 ? 4.524 -0.154 -14.157 1.00 98.38 90 GLU A CA 1
ATOM 686 C C . GLU A 1 90 ? 5.727 -1.057 -14.473 1.00 98.38 90 GLU A C 1
ATOM 688 O O . GLU A 1 90 ? 6.484 -0.779 -15.402 1.00 98.38 90 GLU A O 1
ATOM 693 N N . LEU A 1 91 ? 5.852 -2.195 -13.786 1.00 98.31 91 LEU A N 1
ATOM 694 C CA . LEU A 1 91 ? 6.909 -3.175 -14.029 1.00 98.31 91 LEU A CA 1
ATOM 695 C C . LEU A 1 91 ? 6.835 -3.772 -15.442 1.00 98.31 91 LEU A C 1
ATOM 697 O O . LEU A 1 91 ? 7.863 -3.909 -16.109 1.00 98.31 91 LEU A O 1
ATOM 701 N N . ALA A 1 92 ? 5.629 -4.087 -15.925 1.00 98.06 92 ALA A N 1
ATOM 702 C CA . ALA A 1 92 ? 5.431 -4.526 -17.305 1.00 98.06 92 ALA A CA 1
ATOM 703 C C . ALA A 1 92 ? 5.853 -3.436 -18.309 1.00 98.06 92 ALA A C 1
ATOM 705 O O . ALA A 1 92 ? 6.531 -3.734 -19.295 1.00 98.06 92 ALA A O 1
ATOM 706 N N . GLY A 1 93 ? 5.524 -2.171 -18.024 1.00 97.94 93 GLY A N 1
ATOM 707 C CA . GLY A 1 93 ? 5.972 -1.019 -18.808 1.00 97.94 93 GLY A CA 1
ATOM 708 C C . GLY A 1 93 ? 7.497 -0.876 -18.836 1.00 97.94 93 GLY A C 1
ATOM 709 O O . GLY A 1 93 ? 8.080 -0.696 -19.906 1.00 97.94 93 GLY A O 1
ATOM 710 N N . TYR A 1 94 ? 8.168 -1.040 -17.693 1.00 98.50 94 TYR A N 1
ATOM 711 C CA . TYR A 1 94 ? 9.632 -1.024 -17.617 1.00 98.50 94 TYR A CA 1
ATOM 712 C C . TYR A 1 94 ? 10.276 -2.156 -18.415 1.00 98.50 94 TYR A C 1
ATOM 714 O O . TYR A 1 94 ? 11.259 -1.921 -19.118 1.00 98.50 94 TYR A O 1
ATOM 722 N N . ALA A 1 95 ? 9.725 -3.370 -18.348 1.00 97.81 95 ALA A N 1
ATOM 723 C CA . ALA A 1 95 ? 10.223 -4.496 -19.132 1.00 97.81 95 ALA A CA 1
ATOM 724 C C . ALA A 1 95 ? 10.117 -4.223 -20.642 1.00 97.81 95 ALA A C 1
ATOM 726 O O . ALA A 1 95 ? 11.081 -4.451 -21.376 1.00 97.81 95 ALA A O 1
ATOM 727 N N . GLN A 1 96 ? 8.987 -3.668 -21.096 1.00 98.00 96 GLN A N 1
ATOM 728 C CA . GLN A 1 96 ? 8.788 -3.274 -22.495 1.00 98.00 96 GLN A CA 1
ATOM 729 C C . GLN A 1 96 ? 9.762 -2.174 -22.927 1.00 98.00 96 GLN A C 1
ATOM 731 O O . GLN A 1 96 ? 10.398 -2.295 -23.975 1.00 98.00 96 GLN A O 1
ATOM 736 N N . LEU A 1 97 ? 9.924 -1.127 -22.112 1.00 98.19 97 LEU A N 1
ATOM 737 C CA . LEU A 1 97 ? 10.867 -0.046 -22.392 1.00 98.19 97 LEU A CA 1
ATOM 738 C C . LEU A 1 97 ? 12.305 -0.569 -22.477 1.00 98.19 97 LEU A C 1
ATOM 740 O O . LEU A 1 97 ? 13.034 -0.224 -23.405 1.00 98.19 97 LEU A O 1
ATOM 744 N N . ASN A 1 98 ? 12.702 -1.437 -21.547 1.00 98.12 98 ASN A N 1
ATOM 745 C CA . ASN A 1 98 ? 14.023 -2.053 -21.541 1.00 98.12 98 ASN A CA 1
ATOM 746 C C . ASN A 1 98 ? 14.254 -2.905 -22.798 1.00 98.12 98 ASN A C 1
ATOM 748 O O . ASN A 1 98 ? 15.292 -2.782 -23.447 1.00 98.12 98 ASN A O 1
ATOM 752 N N . GLN A 1 99 ? 13.269 -3.715 -23.199 1.00 98.12 99 GLN A N 1
ATOM 753 C CA . GLN A 1 99 ? 13.344 -4.488 -24.438 1.00 98.12 99 GLN A CA 1
ATOM 754 C C . GLN A 1 99 ? 13.490 -3.575 -25.666 1.00 98.12 99 GLN A C 1
ATOM 756 O O . GLN A 1 99 ? 14.344 -3.828 -26.519 1.00 98.12 99 GLN A O 1
ATOM 761 N N . ALA A 1 100 ? 12.709 -2.494 -25.745 1.00 98.00 100 ALA A N 1
ATOM 762 C CA . ALA A 1 100 ? 12.786 -1.528 -26.839 1.00 98.00 100 ALA A CA 1
ATOM 763 C C . ALA A 1 100 ? 14.147 -0.808 -26.882 1.00 98.00 100 ALA A C 1
ATOM 765 O O . ALA A 1 100 ? 14.727 -0.621 -27.956 1.00 98.00 100 ALA A O 1
ATOM 766 N N . ALA A 1 101 ? 14.702 -0.454 -25.720 1.00 98.31 101 ALA A N 1
ATOM 767 C CA . ALA A 1 101 ? 16.026 0.151 -25.605 1.00 98.31 101 ALA A CA 1
ATOM 768 C C . ALA A 1 101 ? 17.139 -0.818 -26.041 1.00 98.31 101 ALA A C 1
ATOM 770 O O . ALA A 1 101 ? 18.027 -0.436 -26.808 1.00 98.31 101 ALA A O 1
ATOM 771 N N . MET A 1 102 ? 17.072 -2.088 -25.624 1.00 98.12 102 MET A N 1
ATOM 772 C CA . MET A 1 102 ? 18.007 -3.131 -26.066 1.00 98.12 102 MET A CA 1
ATOM 773 C C . MET A 1 102 ? 17.935 -3.351 -27.579 1.00 98.12 102 MET A C 1
ATOM 775 O O . MET A 1 102 ? 18.970 -3.421 -28.244 1.00 98.12 102 MET A O 1
ATOM 779 N N . GLN A 1 103 ? 16.725 -3.413 -28.140 1.00 98.25 103 GLN A N 1
ATOM 780 C CA . GLN A 1 103 ? 16.529 -3.540 -29.582 1.00 98.25 103 GLN A CA 1
ATOM 781 C C . GLN A 1 103 ? 17.120 -2.341 -30.332 1.00 98.25 103 GLN A C 1
ATOM 783 O O . GLN A 1 103 ? 17.855 -2.528 -31.300 1.00 98.25 103 GLN A O 1
ATOM 788 N N . SER A 1 104 ? 16.864 -1.122 -29.853 1.00 98.25 104 SER A N 1
ATOM 789 C CA . SER A 1 104 ? 17.423 0.108 -30.427 1.00 98.25 104 SER A CA 1
ATOM 790 C C . SER A 1 104 ? 18.952 0.100 -30.387 1.00 98.25 104 SER A C 1
ATOM 792 O O . SER A 1 104 ? 19.603 0.380 -31.392 1.00 98.25 104 SER A O 1
ATOM 794 N N . THR A 1 105 ? 19.535 -0.309 -29.257 1.00 98.19 105 THR A N 1
ATOM 795 C CA . THR A 1 105 ? 20.992 -0.437 -29.089 1.00 98.19 105 THR A CA 1
ATOM 796 C C . THR A 1 105 ? 21.583 -1.431 -30.088 1.00 98.19 105 THR A C 1
ATOM 798 O O . THR A 1 105 ? 22.610 -1.150 -30.703 1.00 98.19 105 THR A O 1
ATOM 801 N N . ARG A 1 106 ? 20.914 -2.570 -30.311 1.00 97.75 106 ARG A N 1
ATOM 802 C CA . ARG A 1 106 ? 21.342 -3.567 -31.299 1.00 97.75 106 ARG A CA 1
ATOM 803 C C . ARG A 1 106 ? 21.303 -3.016 -32.722 1.00 97.75 106 ARG A C 1
ATOM 805 O O . ARG A 1 106 ? 22.279 -3.159 -33.446 1.00 97.75 106 ARG A O 1
ATOM 812 N N . ILE A 1 107 ? 20.222 -2.329 -33.096 1.00 97.69 107 ILE A N 1
ATOM 813 C CA . ILE A 1 107 ? 20.093 -1.694 -34.416 1.00 97.69 107 ILE A CA 1
ATOM 814 C C . ILE A 1 107 ? 21.215 -0.673 -34.642 1.00 97.69 107 ILE A C 1
ATOM 816 O O . ILE A 1 107 ? 21.803 -0.638 -35.725 1.00 97.69 107 ILE A O 1
ATOM 820 N N . ILE A 1 108 ? 21.536 0.141 -33.630 1.00 97.50 108 ILE A N 1
ATOM 821 C CA . ILE A 1 108 ? 22.635 1.114 -33.703 1.00 97.50 108 ILE A CA 1
ATOM 822 C C . ILE A 1 108 ? 23.976 0.396 -33.893 1.00 97.50 108 ILE A C 1
ATOM 824 O O . ILE A 1 108 ? 24.747 0.777 -34.774 1.00 97.50 108 ILE A O 1
ATOM 828 N N . ALA A 1 109 ? 24.246 -0.660 -33.120 1.00 97.56 109 ALA A N 1
ATOM 829 C CA . ALA A 1 109 ? 25.477 -1.440 -33.238 1.00 97.56 109 ALA A CA 1
ATOM 830 C C . ALA A 1 109 ? 25.620 -2.096 -34.624 1.00 97.56 109 ALA A C 1
ATOM 832 O O . ALA A 1 109 ? 26.674 -1.981 -35.253 1.00 97.56 109 ALA A O 1
ATOM 833 N N . ASP A 1 110 ? 24.548 -2.705 -35.137 1.00 96.88 110 ASP A N 1
ATOM 834 C CA . ASP A 1 110 ? 24.518 -3.315 -36.469 1.00 96.88 110 ASP A CA 1
ATOM 835 C C . ASP A 1 110 ? 24.738 -2.260 -37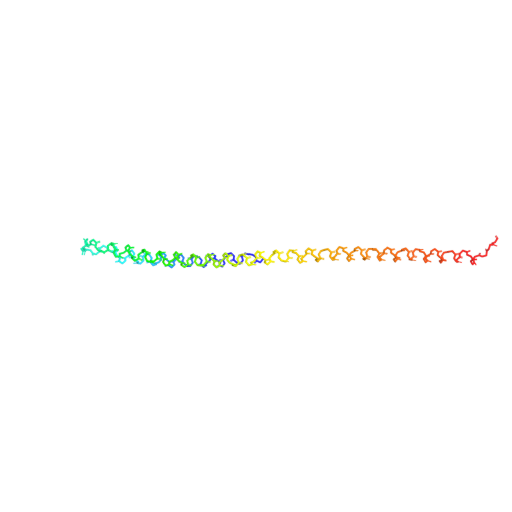.566 1.00 96.88 110 ASP A C 1
ATOM 837 O O . ASP A 1 110 ? 25.484 -2.488 -38.520 1.00 96.88 110 ASP A O 1
ATOM 841 N N . SER A 1 111 ? 24.130 -1.079 -37.422 1.00 96.44 111 SER A N 1
ATOM 842 C CA . SER A 1 111 ? 24.299 0.037 -38.364 1.00 96.44 111 SER A CA 1
ATOM 843 C C . SER A 1 111 ? 25.734 0.571 -38.363 1.00 96.44 111 SER A C 1
ATOM 845 O O . SER A 1 111 ? 26.296 0.812 -39.430 1.00 96.44 111 SER A O 1
ATOM 847 N N . MET A 1 112 ? 26.358 0.694 -37.187 1.00 96.12 112 MET A N 1
ATOM 848 C CA . MET A 1 112 ? 27.760 1.102 -37.051 1.00 96.12 112 MET A CA 1
ATOM 849 C C . MET A 1 112 ? 28.713 0.066 -37.659 1.00 96.12 112 MET A C 1
ATOM 851 O O . MET A 1 112 ? 29.671 0.427 -38.343 1.00 96.12 112 MET A O 1
ATOM 855 N N . SER A 1 113 ? 28.435 -1.226 -37.456 1.00 95.19 113 SER A N 1
ATOM 856 C CA . SER A 1 113 ? 29.210 -2.314 -38.057 1.00 95.19 113 SER A CA 1
ATOM 857 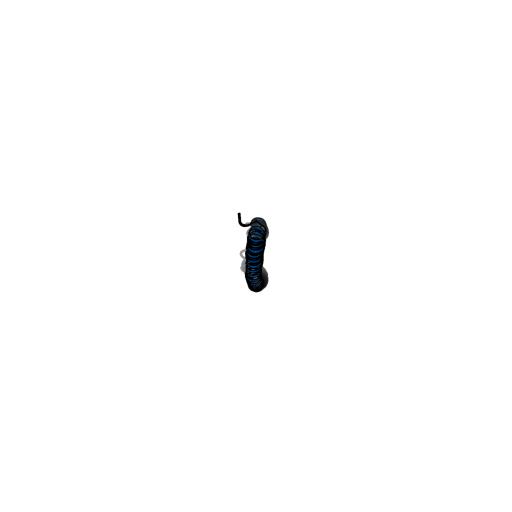C C . SER A 1 113 ? 29.148 -2.270 -39.586 1.00 95.19 113 SER A C 1
ATOM 859 O O . SER A 1 113 ? 30.198 -2.295 -40.227 1.00 95.19 113 SER A O 1
ATOM 861 N N . LYS A 1 114 ? 27.950 -2.111 -40.166 1.00 94.19 114 LYS A N 1
ATOM 862 C CA . LYS A 1 114 ? 27.766 -1.957 -41.620 1.00 94.19 114 LYS A CA 1
ATOM 863 C C . LYS A 1 114 ? 28.460 -0.713 -42.166 1.00 94.19 114 LYS A C 1
ATOM 865 O O . LYS A 1 114 ? 29.092 -0.760 -43.215 1.00 94.19 114 LYS A O 1
ATOM 870 N N . TRP A 1 115 ? 28.358 0.412 -41.462 1.00 94.50 115 TRP A N 1
ATOM 871 C CA . TRP A 1 115 ? 29.049 1.632 -41.871 1.00 94.50 115 TRP A CA 1
ATOM 872 C C . TRP A 1 115 ? 30.567 1.420 -41.918 1.00 94.50 115 TRP A C 1
ATOM 874 O O . TRP A 1 115 ? 31.201 1.770 -42.912 1.00 94.50 115 TRP A O 1
ATOM 884 N N . LYS A 1 116 ? 31.140 0.757 -40.905 1.00 93.25 116 LYS A N 1
ATOM 885 C CA . LYS A 1 116 ? 32.564 0.408 -40.886 1.00 93.25 116 LYS A CA 1
ATOM 886 C C . LYS A 1 116 ? 32.961 -0.490 -42.062 1.00 93.25 116 LYS A C 1
ATOM 888 O O . LYS A 1 116 ? 33.979 -0.212 -42.683 1.00 93.25 116 LYS A O 1
ATOM 893 N N . THR A 1 117 ? 32.179 -1.522 -42.391 1.00 92.38 117 THR A N 1
ATOM 894 C CA . THR A 1 117 ? 32.493 -2.389 -43.542 1.00 92.38 117 THR A CA 1
ATOM 895 C C . THR A 1 117 ? 32.469 -1.611 -44.855 1.00 92.38 117 THR A C 1
ATOM 897 O O . THR A 1 117 ? 33.394 -1.746 -45.641 1.00 92.38 117 THR A O 1
ATOM 900 N N . HIS A 1 118 ? 31.492 -0.720 -45.064 1.00 90.69 118 HIS A N 1
ATOM 901 C CA . HIS A 1 118 ? 31.457 0.136 -46.257 1.00 90.69 118 HIS A CA 1
ATOM 902 C C . HI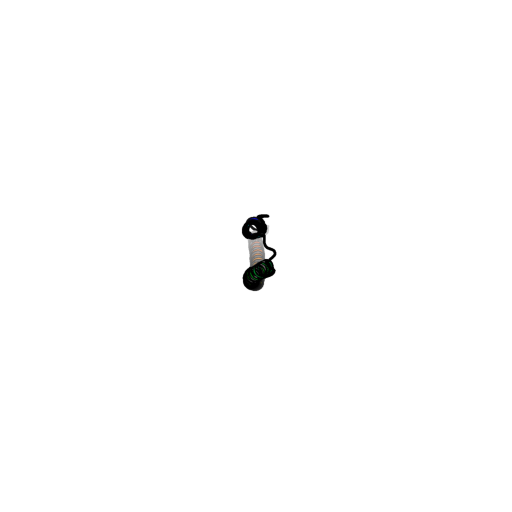S A 1 118 ? 32.668 1.084 -46.356 1.00 90.69 118 HIS A C 1
ATOM 904 O O . HIS A 1 118 ? 33.188 1.322 -47.448 1.00 90.69 118 HIS A O 1
ATOM 910 N N . VAL A 1 119 ? 33.134 1.630 -45.229 1.00 90.12 119 VAL A N 1
ATOM 911 C CA . VAL A 1 119 ? 34.347 2.466 -45.181 1.00 90.12 119 VAL A CA 1
ATOM 912 C C . VAL A 1 119 ? 35.607 1.642 -45.472 1.00 90.12 119 VAL A C 1
ATOM 914 O O . VAL A 1 119 ? 36.480 2.094 -46.212 1.00 90.12 119 VAL A O 1
ATOM 917 N N . ASP A 1 120 ? 35.706 0.435 -44.914 1.00 87.44 120 ASP A N 1
ATOM 918 C CA . ASP A 1 120 ? 36.836 -0.465 -45.157 1.00 87.44 120 ASP A CA 1
ATOM 919 C C . ASP A 1 120 ? 36.876 -0.913 -46.636 1.00 87.44 120 ASP A C 1
ATOM 921 O O . ASP A 1 120 ? 37.936 -0.828 -47.259 1.00 87.44 120 ASP A O 1
ATOM 925 N N . ASP A 1 121 ? 35.727 -1.272 -47.223 1.00 83.69 121 ASP A N 1
ATOM 926 C CA . ASP A 1 121 ? 35.593 -1.681 -48.630 1.00 83.69 121 ASP A CA 1
ATOM 927 C C . ASP A 1 121 ? 35.997 -0.557 -49.592 1.00 83.69 121 ASP A C 1
ATOM 929 O O . ASP A 1 121 ? 36.825 -0.763 -50.487 1.00 83.69 121 ASP A O 1
ATOM 933 N N . THR A 1 122 ? 35.471 0.655 -49.372 1.00 81.00 122 THR A N 1
ATOM 934 C CA . THR A 1 122 ? 35.825 1.823 -50.192 1.00 81.00 122 THR A CA 1
ATOM 935 C C . THR A 1 122 ? 37.317 2.114 -50.113 1.00 81.00 122 THR A C 1
ATOM 937 O O . THR A 1 122 ? 37.929 2.341 -51.148 1.00 81.00 122 THR A O 1
ATOM 940 N N . LYS A 1 123 ? 37.945 2.021 -48.932 1.00 77.00 123 LYS A N 1
ATOM 941 C CA . LYS A 1 123 ? 39.398 2.198 -48.767 1.00 77.00 123 LYS A CA 1
ATOM 942 C C . LYS A 1 123 ? 40.226 1.174 -49.557 1.00 77.00 123 LYS A C 1
ATOM 944 O O . LYS A 1 123 ? 41.282 1.540 -50.076 1.00 77.00 123 LYS A O 1
ATOM 949 N N . THR A 1 124 ? 39.780 -0.078 -49.662 1.00 75.19 124 THR A N 1
ATOM 950 C CA . THR A 1 124 ? 40.434 -1.099 -50.504 1.00 75.19 124 THR A CA 1
ATOM 951 C C . THR A 1 124 ? 40.293 -0.845 -52.003 1.00 75.19 124 THR A C 1
ATOM 953 O O . THR A 1 124 ? 41.195 -1.210 -52.750 1.00 75.19 124 THR A O 1
ATOM 956 N N . GLU A 1 125 ? 39.216 -0.200 -52.452 1.00 67.50 125 GLU A N 1
ATOM 957 C CA . GLU A 1 125 ? 38.989 0.102 -53.872 1.00 67.50 125 GLU A CA 1
ATOM 958 C C . GLU A 1 125 ? 39.887 1.244 -54.392 1.00 67.50 125 GLU A C 1
ATOM 960 O O . GLU A 1 125 ? 40.268 1.253 -55.561 1.00 67.50 125 GLU A O 1
ATOM 965 N N . ILE A 1 126 ? 40.297 2.178 -53.522 1.00 68.06 126 ILE A N 1
ATOM 966 C CA . ILE A 1 126 ? 41.139 3.339 -53.892 1.00 68.06 126 ILE A CA 1
ATOM 967 C C . ILE A 1 126 ? 42.649 3.037 -53.856 1.00 68.06 126 ILE A C 1
ATOM 969 O O . ILE A 1 126 ? 43.454 3.870 -54.275 1.00 68.06 126 ILE A O 1
ATOM 973 N N . ALA A 1 127 ? 43.070 1.874 -53.346 1.00 59.00 127 ALA A N 1
ATOM 974 C CA . ALA A 1 127 ? 44.478 1.479 -53.334 1.00 59.00 127 ALA A CA 1
ATOM 975 C C . ALA A 1 127 ? 44.879 0.893 -54.709 1.00 59.00 127 ALA A C 1
ATOM 977 O O . ALA A 1 127 ? 44.261 -0.078 -55.152 1.00 59.00 127 ALA A O 1
ATOM 978 N N . PRO A 1 128 ? 45.899 1.433 -55.409 1.00 62.25 128 PRO A N 1
ATOM 979 C CA . PRO A 1 128 ? 46.265 0.944 -56.736 1.00 62.25 128 PRO A CA 1
ATOM 980 C C . PRO A 1 128 ? 46.810 -0.487 -56.646 1.00 62.25 128 PRO A C 1
ATOM 982 O O . PRO A 1 128 ? 47.704 -0.768 -55.846 1.00 62.25 128 PRO A O 1
ATOM 985 N N . ARG A 1 129 ? 46.280 -1.394 -57.481 1.00 64.75 129 ARG A N 1
ATOM 986 C CA . ARG A 1 129 ? 46.846 -2.738 -57.674 1.00 64.75 129 ARG A CA 1
ATOM 987 C C . ARG A 1 129 ? 48.213 -2.581 -58.345 1.00 64.75 129 ARG A C 1
ATOM 989 O O . ARG A 1 129 ? 48.270 -2.256 -59.529 1.00 64.75 129 ARG A O 1
ATOM 996 N N . ALA A 1 130 ? 49.271 -2.731 -57.552 1.00 53.09 130 ALA A N 1
ATOM 997 C CA . ALA A 1 130 ? 50.648 -2.870 -58.021 1.00 53.09 130 ALA A CA 1
ATOM 998 C C . ALA A 1 130 ? 50.863 -4.225 -58.709 1.00 53.09 130 ALA A C 1
ATOM 1000 O O . ALA A 1 130 ? 50.189 -5.202 -58.300 1.00 53.09 130 ALA A O 1
#

Organism: NCBI:txid200615

pLDDT: mean 81.85, std 16.27, range [41.31, 98.75]